Protein AF-A0A2U8X2K6-F1 (afdb_monomer)

Mean predicted aligned error: 10.78 Å

pLDDT: mean 83.66, std 18.2, range [35.66, 97.81]

Foldseek 3Di:
DDDDDDDDDDDDPPPPPPPDDPPQADEAEAALEAEAACEAEDHNEYEAANEYEYHNEYDPHHHYHQFYWYDVPIDTPDGNDDPVVVVVCVVVSD

Solvent-accessible surface area (backbone atoms only — not comparable to full-atom values): 5767 Å² total; per-residue (Å²): 142,84,88,78,89,86,81,84,89,79,83,86,76,81,76,79,79,75,79,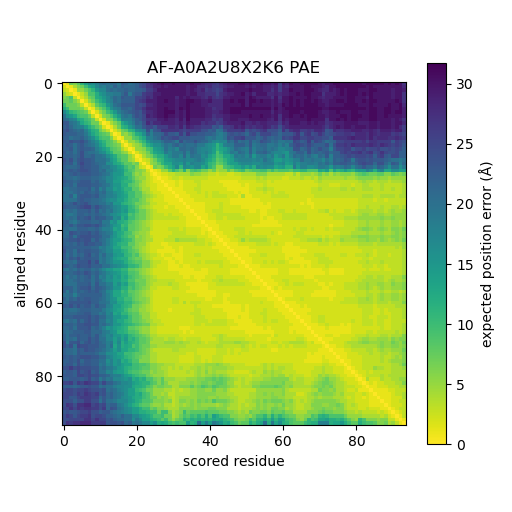74,75,82,73,90,38,71,59,46,75,45,55,76,54,46,76,35,65,73,54,45,73,48,72,55,32,42,37,27,40,48,15,33,39,38,58,57,12,30,36,81,64,66,41,59,55,34,28,33,31,36,42,80,70,43,40,83,75,48,62,77,57,56,72,74,54,44,56,51,55,64,72,64,65,125

Structure (mmCIF, N/CA/C/O backbone):
data_AF-A0A2U8X2K6-F1
#
_entry.id   AF-A0A2U8X2K6-F1
#
loop_
_atom_site.group_PDB
_atom_site.id
_atom_site.type_symbol
_atom_site.label_atom_id
_atom_site.label_alt_id
_atom_site.label_comp_id
_atom_site.label_asym_id
_atom_site.label_entity_id
_atom_site.label_seq_id
_atom_site.pdbx_PDB_ins_code
_atom_site.Cartn_x
_atom_site.Cartn_y
_atom_site.Cartn_z
_atom_site.occupancy
_atom_site.B_iso_or_equiv
_atom_site.auth_seq_id
_atom_site.auth_comp_id
_atom_site.auth_asym_id
_atom_site.auth_atom_id
_atom_site.pdbx_PDB_model_num
ATOM 1 N N . MET A 1 1 ? -28.070 13.643 29.187 1.00 44.09 1 MET A N 1
ATOM 2 C CA . MET A 1 1 ? -28.309 14.535 30.339 1.00 44.09 1 MET A CA 1
ATOM 3 C C . MET A 1 1 ? -26.959 14.968 30.893 1.00 44.09 1 MET A C 1
ATOM 5 O O . MET A 1 1 ? -26.382 14.257 31.696 1.00 44.09 1 MET A O 1
ATOM 9 N N . VAL A 1 2 ? -26.420 16.089 30.412 1.00 37.41 2 VAL A N 1
ATOM 10 C CA . VAL A 1 2 ? -25.336 16.804 31.102 1.00 37.41 2 VAL A CA 1
ATOM 11 C C . VAL A 1 2 ? -25.777 18.260 31.123 1.00 37.41 2 VAL A C 1
ATOM 13 O O . VAL A 1 2 ? -25.649 18.982 30.139 1.00 37.41 2 VAL A O 1
ATOM 16 N N . HIS A 1 3 ? -26.460 18.634 32.201 1.00 42.38 3 HIS A N 1
ATOM 17 C CA . HIS A 1 3 ? -26.913 19.997 32.439 1.00 42.38 3 HIS A CA 1
ATOM 18 C C . HIS A 1 3 ? -25.816 20.683 33.258 1.00 42.38 3 HIS A C 1
ATOM 20 O O . HIS A 1 3 ? -25.597 20.324 34.411 1.00 42.38 3 HIS A O 1
ATOM 26 N N . CYS A 1 4 ? -25.084 21.618 32.653 1.00 35.66 4 CYS A N 1
ATOM 27 C CA . CYS A 1 4 ? -24.056 22.404 33.333 1.00 35.66 4 CYS A CA 1
ATOM 28 C C . CYS A 1 4 ? -24.463 23.882 33.291 1.00 35.66 4 CYS A C 1
ATOM 30 O O . CYS A 1 4 ? -24.467 24.514 32.235 1.00 35.66 4 CYS A O 1
ATOM 32 N N . SER A 1 5 ? -24.863 24.398 34.455 1.00 55.97 5 SER A N 1
ATOM 33 C CA . SER A 1 5 ? -25.284 25.780 34.698 1.00 55.97 5 SER A CA 1
ATOM 34 C C . SER A 1 5 ? -24.114 26.745 34.479 1.00 55.97 5 SER A C 1
ATOM 36 O O . SER A 1 5 ? -23.155 26.734 35.251 1.00 55.97 5 SER A O 1
ATOM 38 N N . LYS A 1 6 ? -24.208 27.623 33.475 1.00 48.56 6 LYS A N 1
ATOM 39 C CA . LYS A 1 6 ? -23.254 28.724 33.283 1.00 48.56 6 LYS A CA 1
ATOM 40 C C . LYS A 1 6 ? -23.799 30.022 33.883 1.00 48.56 6 LYS A C 1
ATOM 42 O O . LYS A 1 6 ? -24.691 30.640 33.313 1.00 48.56 6 LYS A O 1
ATOM 47 N N . ARG A 1 7 ? -23.208 30.456 35.000 1.00 52.12 7 ARG A N 1
ATOM 48 C CA . ARG A 1 7 ? -23.117 31.871 35.394 1.00 52.12 7 ARG A CA 1
ATOM 49 C C . ARG A 1 7 ? -21.653 32.284 35.261 1.00 52.12 7 ARG A C 1
ATOM 51 O O . ARG A 1 7 ? -20.793 31.573 35.770 1.00 52.12 7 ARG A O 1
ATOM 58 N N . GLY A 1 8 ? -21.381 33.388 34.570 1.00 38.78 8 GLY A N 1
ATOM 59 C CA . GLY A 1 8 ? -20.032 33.944 34.440 1.00 38.78 8 GLY A CA 1
ATOM 60 C C . GLY A 1 8 ? -19.838 34.702 33.132 1.00 38.78 8 GLY A C 1
ATOM 61 O O . GLY A 1 8 ? -19.713 34.099 32.070 1.00 38.78 8 GLY A O 1
ATOM 62 N N . GLU A 1 9 ? -19.866 36.024 33.245 1.00 63.56 9 GLU A N 1
ATOM 63 C CA . GLU A 1 9 ? -19.638 37.036 32.216 1.00 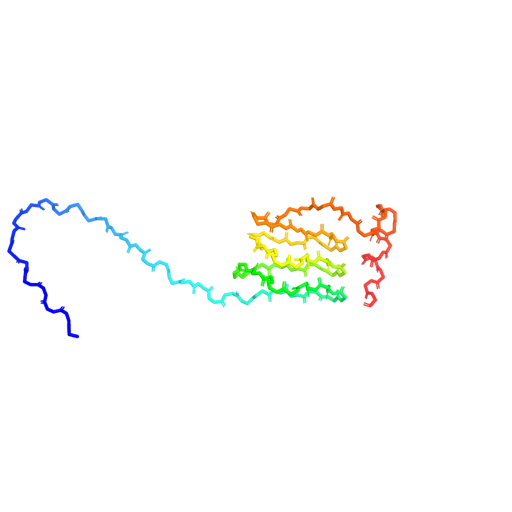63.56 9 GLU A CA 1
ATOM 64 C C . GLU A 1 9 ? -18.187 37.003 31.699 1.00 63.56 9 GLU A C 1
ATOM 66 O O . GLU A 1 9 ? -17.263 36.747 32.467 1.00 63.56 9 GLU A O 1
ATOM 71 N N . GLY A 1 10 ? -17.971 37.283 30.407 1.00 40.88 10 GLY A N 1
ATOM 72 C CA . GLY A 1 10 ? -16.623 37.484 29.860 1.00 40.88 10 GLY A CA 1
ATOM 73 C C . GLY A 1 10 ? -16.457 37.108 28.385 1.00 40.88 10 GLY A C 1
ATOM 74 O O . GLY A 1 10 ? -16.414 35.934 28.039 1.00 40.88 10 GLY A O 1
ATOM 75 N N . LEU A 1 11 ? -16.359 38.142 27.539 1.00 48.06 11 LEU A N 1
ATOM 76 C CA . LEU A 1 11 ? -15.719 38.205 26.211 1.00 48.06 11 LEU A CA 1
ATOM 77 C C . LEU A 1 11 ? -15.934 37.008 25.264 1.00 48.06 11 LEU A C 1
ATOM 79 O O . LEU A 1 11 ? -15.193 36.030 25.222 1.00 48.06 11 LEU A O 1
ATOM 83 N N . ARG A 1 12 ? -16.956 37.147 24.415 1.00 44.44 12 ARG A N 1
ATOM 84 C CA . ARG A 1 12 ? -17.387 36.152 23.430 1.00 44.44 12 ARG A CA 1
ATOM 85 C C . ARG A 1 12 ? -16.578 36.267 22.128 1.00 44.44 12 ARG A C 1
ATOM 87 O O . ARG A 1 12 ? -17.113 36.689 21.105 1.00 44.44 12 ARG A O 1
ATOM 94 N N . THR A 1 13 ? -15.307 35.871 22.126 1.00 51.28 13 THR A N 1
ATOM 95 C CA . THR A 1 13 ? -14.585 35.611 20.868 1.00 51.28 13 THR A CA 1
ATOM 96 C C . THR A 1 13 ? -15.215 34.367 20.240 1.00 51.28 13 THR A C 1
ATOM 98 O O . THR A 1 13 ? -15.046 33.254 20.737 1.00 51.28 13 THR A O 1
ATOM 101 N N . ARG A 1 14 ? -16.038 34.542 19.198 1.00 57.84 14 ARG A N 1
ATOM 102 C CA . ARG A 1 14 ? -16.647 33.425 18.460 1.00 57.84 14 ARG A CA 1
ATOM 103 C C . ARG A 1 14 ? -15.550 32.676 17.699 1.00 57.84 14 ARG A C 1
ATOM 105 O O . ARG A 1 14 ? -15.337 32.928 16.521 1.00 57.84 14 ARG A O 1
ATOM 112 N N . ILE A 1 15 ? -14.868 31.744 18.359 1.00 66.25 15 ILE A N 1
ATOM 113 C CA . ILE A 1 15 ? -14.126 30.692 17.666 1.00 66.25 15 ILE A CA 1
ATOM 114 C C . ILE A 1 15 ? -15.196 29.769 17.092 1.00 66.25 15 ILE A C 1
ATOM 116 O O . ILE A 1 15 ? -15.759 28.925 17.790 1.00 66.25 15 ILE A O 1
ATOM 120 N N . SER A 1 16 ? -15.558 29.991 15.834 1.00 56.81 16 SER A N 1
ATOM 121 C CA . SER A 1 16 ? -16.358 29.051 15.062 1.00 56.81 16 SER A CA 1
ATOM 122 C C . SER A 1 16 ? -15.522 27.793 14.842 1.00 56.81 16 SER A C 1
ATOM 124 O O . SER A 1 16 ? -14.825 27.662 13.841 1.00 56.81 16 SER A O 1
ATOM 126 N N . PHE A 1 17 ? -15.559 26.882 15.816 1.00 68.12 17 PHE A N 1
ATOM 127 C CA . PHE A 1 17 ? -15.050 25.525 15.675 1.00 68.12 17 PHE A CA 1
ATOM 128 C C . PHE A 1 17 ? -15.960 24.802 14.683 1.00 68.12 17 PHE A C 1
ATOM 130 O O . PHE A 1 17 ? -17.011 24.270 15.043 1.00 68.12 17 PHE A O 1
ATOM 137 N N . GLN A 1 18 ? -15.605 24.870 13.402 1.00 67.56 18 GLN A N 1
ATOM 138 C CA . GLN A 1 18 ? -16.245 24.054 12.385 1.00 67.56 18 GLN A CA 1
ATOM 139 C C . GLN A 1 18 ? -15.806 22.611 12.637 1.00 67.56 18 GLN A C 1
ATOM 141 O O . GLN A 1 18 ? -14.705 22.216 12.265 1.00 67.56 18 GLN A O 1
ATOM 146 N N . VAL A 1 19 ? -16.662 21.835 13.307 1.00 66.62 19 VAL A N 1
ATOM 147 C CA . VAL A 1 19 ? -16.539 20.376 13.359 1.00 66.62 19 VAL A CA 1
ATOM 148 C C . VAL A 1 19 ? -16.719 19.883 11.930 1.00 66.62 19 VAL A C 1
ATOM 150 O O . VAL A 1 19 ? -17.841 19.741 11.447 1.00 66.62 19 VAL A O 1
ATOM 153 N N . GLN A 1 20 ? -15.613 19.683 11.223 1.00 63.12 20 GLN A N 1
ATOM 154 C CA . GLN A 1 20 ? -15.638 18.971 9.958 1.00 63.12 20 GLN A CA 1
ATOM 155 C C . GLN A 1 20 ? -16.028 17.532 10.284 1.00 63.12 20 GLN A C 1
ATOM 157 O O . GLN A 1 20 ? -15.354 16.854 11.063 1.00 63.12 20 GLN A O 1
ATOM 162 N N . SER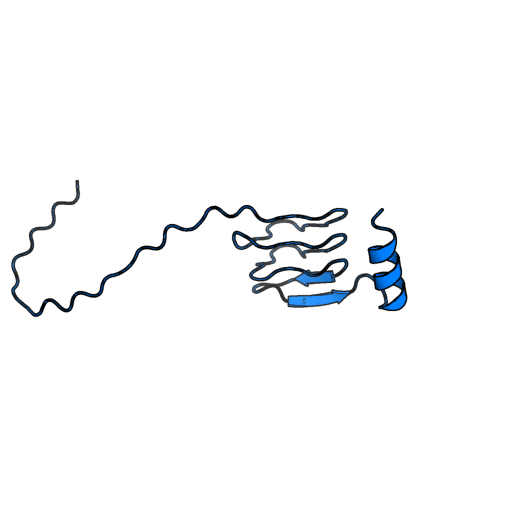 A 1 21 ? -17.159 17.080 9.749 1.00 68.25 21 SER A N 1
ATOM 163 C CA . SER A 1 21 ? -17.537 15.678 9.850 1.00 68.25 21 SER A CA 1
ATOM 164 C C . SER A 1 21 ? -16.432 14.845 9.193 1.00 68.25 21 SER A C 1
ATOM 166 O O . SER A 1 21 ? -16.053 15.152 8.057 1.00 68.25 21 SER A O 1
ATOM 168 N N . PRO A 1 22 ? -15.877 13.822 9.874 1.00 66.75 22 PRO A N 1
ATOM 169 C CA . PRO A 1 22 ? -14.905 12.946 9.245 1.00 66.75 22 PRO A CA 1
ATOM 170 C C . PRO A 1 22 ? -15.597 12.289 8.054 1.00 66.75 22 PRO A C 1
ATOM 172 O O . PRO A 1 22 ? -16.536 11.508 8.214 1.00 66.75 22 PRO A O 1
ATOM 175 N N . GLN A 1 23 ? -15.186 12.672 6.847 1.00 68.50 23 GLN A N 1
ATOM 176 C CA . GLN A 1 23 ? -15.697 12.061 5.632 1.00 68.50 23 GLN A CA 1
ATOM 177 C C . GLN A 1 23 ? -15.305 10.585 5.692 1.00 68.50 23 GLN A C 1
ATOM 179 O O . GLN A 1 23 ? -14.122 10.258 5.790 1.00 68.50 23 GLN A O 1
ATOM 184 N N . LYS A 1 24 ? -16.299 9.688 5.688 1.00 66.88 24 LYS A N 1
ATOM 185 C CA . LYS A 1 24 ? -16.087 8.237 5.649 1.00 66.88 24 LYS A CA 1
ATOM 186 C C . LYS A 1 24 ? -15.553 7.868 4.264 1.00 66.88 24 LYS A C 1
ATOM 188 O O . LYS A 1 24 ? -16.298 7.405 3.409 1.00 66.88 24 LYS A O 1
ATOM 193 N N . GLN A 1 25 ? -14.273 8.122 4.031 1.00 84.81 25 GLN A N 1
ATOM 194 C CA . GLN A 1 25 ? -13.587 7.700 2.821 1.00 84.81 25 GLN A CA 1
ATOM 195 C C . GLN A 1 25 ? -13.007 6.312 3.076 1.00 84.81 25 GLN A C 1
ATOM 197 O O . GLN A 1 25 ? -12.167 6.122 3.958 1.00 84.81 25 GLN A O 1
ATOM 202 N N . MET A 1 26 ? -13.523 5.325 2.347 1.00 89.81 26 MET A N 1
ATOM 203 C CA . MET A 1 26 ? -12.993 3.967 2.392 1.00 89.81 26 MET A CA 1
ATOM 204 C C . MET A 1 26 ? -11.606 3.961 1.741 1.00 89.81 26 MET A C 1
ATOM 206 O O . MET A 1 26 ? -11.441 4.605 0.705 1.00 89.81 26 MET A O 1
ATOM 210 N N . PRO A 1 27 ? -10.614 3.274 2.328 1.00 92.31 27 PRO A N 1
ATOM 211 C CA . PRO A 1 27 ? -9.338 3.088 1.661 1.00 92.31 27 PRO A CA 1
ATOM 212 C C . PRO A 1 27 ? -9.529 2.230 0.406 1.00 92.31 27 PRO A C 1
ATOM 214 O O . PRO A 1 27 ? -10.334 1.295 0.400 1.00 92.31 27 PRO A O 1
ATOM 217 N N . VAL A 1 28 ? -8.781 2.549 -0.645 1.00 95.38 28 VAL A N 1
ATOM 218 C CA . VAL A 1 28 ? -8.754 1.775 -1.891 1.00 95.38 28 VAL A CA 1
ATOM 219 C C . VAL A 1 28 ? -7.539 0.860 -1.843 1.00 95.38 28 VAL A C 1
ATOM 221 O O . VAL A 1 28 ? -6.427 1.317 -1.584 1.00 95.38 28 VAL A O 1
ATOM 224 N N . ILE A 1 29 ? -7.752 -0.433 -2.071 1.00 95.50 29 ILE A N 1
ATOM 225 C CA . ILE A 1 29 ? -6.695 -1.445 -2.073 1.00 95.50 29 ILE A CA 1
ATOM 226 C C . ILE A 1 29 ? -6.610 -2.015 -3.486 1.00 95.50 29 ILE A C 1
ATOM 228 O O . ILE A 1 29 ? -7.619 -2.483 -4.011 1.00 95.50 29 ILE A O 1
ATOM 232 N N . GLY A 1 30 ? -5.425 -1.937 -4.090 1.00 94.75 30 GLY A N 1
ATOM 233 C CA . GLY A 1 30 ? -5.130 -2.530 -5.390 1.00 94.75 30 GLY A CA 1
ATOM 234 C C . GLY A 1 30 ? -5.026 -4.057 -5.354 1.00 94.75 30 GLY A C 1
ATOM 235 O O . GLY A 1 30 ? -5.296 -4.718 -4.349 1.00 94.75 30 GLY A O 1
ATOM 236 N N . ASN A 1 31 ? -4.598 -4.621 -6.473 1.00 94.62 31 ASN A N 1
ATOM 237 C CA . ASN A 1 31 ? -4.430 -6.055 -6.680 1.00 94.62 31 ASN A CA 1
ATOM 238 C C . ASN A 1 31 ? -3.082 -6.541 -6.128 1.00 94.62 31 ASN A C 1
ATOM 240 O O . ASN A 1 31 ? -2.141 -5.764 -6.030 1.00 94.62 31 ASN A O 1
ATOM 244 N N . ASP A 1 32 ? -2.966 -7.822 -5.758 1.00 94.25 32 ASP A N 1
ATOM 245 C CA . ASP A 1 32 ? -1.723 -8.426 -5.219 1.00 94.25 32 ASP A CA 1
ATOM 246 C C . ASP A 1 32 ? -1.115 -7.683 -4.006 1.00 94.25 32 ASP A C 1
ATOM 248 O O . ASP A 1 32 ? 0.096 -7.681 -3.778 1.00 94.25 32 ASP A O 1
ATOM 252 N N . VAL A 1 33 ? -1.951 -7.012 -3.210 1.00 96.50 33 VAL A N 1
ATOM 253 C CA . VAL A 1 33 ? -1.487 -6.289 -2.023 1.00 96.50 33 VAL A CA 1
ATOM 254 C C . VAL A 1 33 ? -1.331 -7.250 -0.849 1.00 96.50 33 VAL A C 1
ATOM 256 O O . VAL A 1 33 ? -2.266 -7.959 -0.473 1.00 96.50 33 VAL A O 1
ATOM 259 N N . TRP A 1 34 ? -0.166 -7.217 -0.200 1.00 96.62 34 TRP A N 1
ATOM 260 C CA . TRP A 1 34 ? 0.073 -7.961 1.034 1.00 96.62 34 TRP A CA 1
ATOM 261 C C . TRP A 1 34 ? 0.022 -7.038 2.255 1.00 96.62 34 TRP A C 1
ATOM 263 O O . TRP A 1 34 ? 0.826 -6.116 2.390 1.00 96.62 34 TRP A O 1
ATOM 273 N N . ILE A 1 35 ? -0.918 -7.299 3.169 1.00 96.81 35 ILE A N 1
ATOM 274 C CA . ILE A 1 35 ? -1.123 -6.515 4.395 1.00 96.81 35 ILE A CA 1
ATOM 275 C C . ILE A 1 35 ? -0.776 -7.382 5.603 1.00 96.81 35 ILE A C 1
ATOM 277 O O . ILE A 1 35 ? -1.414 -8.403 5.860 1.00 96.81 35 ILE A O 1
ATOM 281 N N . GLY A 1 36 ? 0.240 -6.967 6.357 1.00 96.25 36 GLY A N 1
ATOM 282 C CA . GLY A 1 36 ? 0.630 -7.612 7.603 1.00 96.25 36 GLY A CA 1
ATOM 283 C C . GLY A 1 36 ? -0.402 -7.432 8.722 1.00 96.25 36 GLY A C 1
ATOM 284 O O . GLY A 1 36 ? -1.246 -6.537 8.703 1.00 96.25 36 GLY A O 1
ATOM 285 N N . ALA A 1 37 ? -0.312 -8.276 9.748 1.00 97.56 37 ALA A N 1
ATOM 286 C CA . ALA A 1 37 ? -1.207 -8.203 10.899 1.00 97.56 37 ALA A CA 1
ATOM 287 C C . ALA A 1 37 ? -1.065 -6.873 11.666 1.00 97.56 37 ALA A C 1
ATOM 289 O O . ALA A 1 37 ? 0.037 -6.345 11.822 1.00 97.56 37 ALA A O 1
ATOM 290 N N . GLY A 1 38 ? -2.180 -6.344 12.179 1.00 96.19 38 GLY A N 1
ATOM 291 C CA . GLY A 1 38 ? -2.184 -5.156 13.045 1.00 96.19 38 GLY A CA 1
ATOM 292 C C . GLY A 1 38 ? -1.858 -3.834 12.342 1.00 96.19 38 GLY A C 1
ATOM 293 O O . GLY A 1 38 ? -1.450 -2.881 12.999 1.00 96.19 38 GLY A O 1
ATOM 294 N N . VAL A 1 39 ? -2.003 -3.768 11.018 1.00 97.31 39 VAL A N 1
ATOM 295 C CA . VAL A 1 39 ? -1.844 -2.525 10.256 1.00 97.31 39 VAL A CA 1
ATOM 296 C C . VAL A 1 39 ? -3.014 -1.575 10.528 1.00 97.31 39 VAL A C 1
ATOM 298 O O . VAL A 1 39 ? -4.176 -1.978 10.491 1.00 97.31 39 VAL A O 1
ATOM 301 N N . MET A 1 40 ? -2.705 -0.297 10.751 1.00 95.69 40 MET A N 1
ATOM 302 C CA . MET A 1 40 ? -3.680 0.794 10.804 1.00 95.69 40 MET A CA 1
ATOM 303 C C . MET A 1 40 ? -3.510 1.711 9.594 1.00 95.69 40 MET A C 1
ATOM 305 O O . MET A 1 40 ? -2.394 2.081 9.239 1.00 95.69 40 MET A O 1
ATOM 309 N N . MET A 1 41 ? -4.621 2.103 8.975 1.00 94.06 41 MET A N 1
ATOM 310 C CA . MET A 1 41 ? -4.654 2.930 7.767 1.00 94.06 41 MET A CA 1
ATOM 311 C C . MET A 1 41 ? -5.545 4.148 7.988 1.00 94.06 41 MET A C 1
ATOM 313 O O . MET A 1 41 ? -6.634 4.025 8.552 1.00 94.06 41 MET A O 1
ATOM 317 N N . MET A 1 42 ? -5.089 5.323 7.553 1.00 93.31 42 MET A N 1
ATOM 318 C CA . MET A 1 42 ? -5.923 6.524 7.564 1.00 93.31 42 MET A CA 1
ATOM 319 C C . MET A 1 42 ? -7.072 6.417 6.550 1.00 93.31 42 MET A C 1
ATOM 321 O O . MET A 1 42 ? -6.918 5.764 5.519 1.00 93.31 42 MET A O 1
ATOM 325 N N . PRO A 1 43 ? -8.240 7.028 6.824 1.00 91.50 43 PRO A N 1
ATOM 326 C CA . PRO A 1 43 ? -9.340 7.064 5.865 1.00 91.50 43 PRO A CA 1
ATOM 327 C C . PRO A 1 43 ? -8.918 7.721 4.546 1.00 91.50 43 PRO A C 1
ATOM 329 O O . PRO A 1 43 ? -8.178 8.702 4.556 1.00 91.50 43 PRO A O 1
ATOM 332 N N . GLY A 1 44 ? -9.423 7.199 3.428 1.00 92.31 44 GLY A N 1
ATOM 333 C CA . GLY A 1 44 ? -9.211 7.772 2.095 1.00 92.31 44 GLY A CA 1
ATOM 334 C C . GLY A 1 44 ? -7.840 7.529 1.464 1.00 92.31 44 GLY A C 1
ATOM 335 O O . GLY A 1 44 ? -7.570 8.107 0.417 1.00 92.31 44 GLY A O 1
ATOM 336 N N . ILE A 1 45 ? -6.988 6.686 2.056 1.00 94.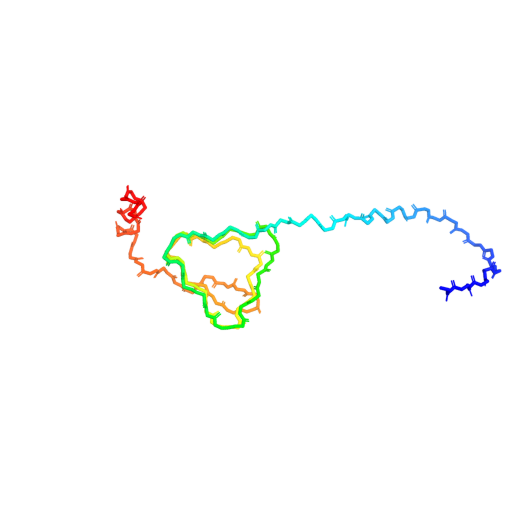75 45 ILE A N 1
ATOM 337 C CA . ILE A 1 45 ? -5.705 6.337 1.434 1.00 94.75 45 ILE A CA 1
ATOM 338 C C . ILE A 1 45 ? -5.869 5.314 0.306 1.00 94.75 45 ILE A C 1
ATOM 340 O O . ILE A 1 45 ? -6.760 4.461 0.339 1.00 94.75 45 ILE A O 1
ATOM 344 N N . THR A 1 46 ? -4.945 5.354 -0.646 1.00 96.25 46 THR A N 1
ATOM 345 C CA . THR A 1 46 ? -4.822 4.374 -1.727 1.00 96.25 46 THR A CA 1
ATOM 346 C C . THR A 1 46 ? -3.576 3.516 -1.534 1.00 96.25 46 THR A C 1
ATOM 348 O O . THR A 1 46 ? -2.470 4.030 -1.350 1.00 96.25 46 THR A O 1
ATOM 351 N N . ILE A 1 47 ? -3.750 2.197 -1.595 1.00 96.38 47 ILE A N 1
ATOM 352 C CA . ILE A 1 47 ? -2.667 1.216 -1.630 1.00 96.38 47 ILE A CA 1
ATOM 353 C C . ILE A 1 47 ? -2.546 0.697 -3.061 1.00 96.38 47 ILE A C 1
ATOM 355 O O . ILE A 1 47 ? -3.458 0.032 -3.547 1.00 96.38 47 ILE A O 1
ATOM 359 N N . GLY A 1 48 ? -1.443 1.021 -3.734 1.00 95.75 48 GLY A N 1
ATOM 360 C CA . GLY A 1 48 ? -1.195 0.606 -5.113 1.00 95.75 48 GLY A CA 1
ATOM 361 C C . GLY A 1 48 ? -1.001 -0.903 -5.272 1.00 95.75 48 GLY A C 1
ATOM 362 O O . GLY A 1 48 ? -0.696 -1.612 -4.312 1.00 95.75 48 GLY A O 1
ATOM 363 N N . ASP A 1 49 ? -1.143 -1.385 -6.504 1.00 95.25 49 ASP A N 1
ATOM 364 C CA . ASP A 1 49 ? -1.042 -2.809 -6.831 1.00 95.25 49 ASP A CA 1
ATOM 365 C C . ASP A 1 49 ? 0.327 -3.396 -6.460 1.00 95.25 49 ASP A C 1
ATOM 367 O O . ASP A 1 49 ? 1.363 -2.744 -6.587 1.00 95.25 49 ASP A O 1
ATOM 371 N N . GLY A 1 50 ? 0.354 -4.632 -5.972 1.00 94.44 50 GLY A N 1
ATOM 372 C CA . GLY A 1 50 ? 1.572 -5.343 -5.595 1.00 94.44 50 GLY A CA 1
ATOM 373 C C . GLY A 1 50 ? 2.291 -4.773 -4.368 1.00 94.44 50 GLY A C 1
ATOM 374 O O . GLY A 1 50 ? 3.414 -5.208 -4.074 1.00 94.44 50 GLY A O 1
ATOM 375 N N . ALA A 1 51 ? 1.708 -3.782 -3.681 1.00 96.75 51 ALA A N 1
ATOM 376 C CA . ALA A 1 51 ? 2.296 -3.156 -2.506 1.00 96.75 51 ALA A CA 1
ATOM 377 C C . ALA A 1 51 ? 2.287 -4.086 -1.286 1.00 96.75 51 ALA A C 1
ATOM 379 O O . ALA A 1 51 ? 1.436 -4.958 -1.119 1.00 96.75 51 ALA A O 1
ATOM 380 N N . VAL A 1 52 ? 3.252 -3.873 -0.399 1.00 97.12 52 VAL A N 1
ATOM 381 C CA . VAL A 1 52 ? 3.441 -4.656 0.819 1.00 97.12 52 VAL A CA 1
ATOM 382 C C . VAL A 1 52 ? 3.466 -3.721 2.014 1.00 97.12 52 VAL A C 1
ATOM 384 O O . VAL A 1 52 ? 4.322 -2.839 2.099 1.00 97.12 52 VAL A O 1
ATOM 387 N N . VAL A 1 53 ? 2.577 -3.957 2.972 1.00 97.44 53 VAL A N 1
ATOM 388 C CA . VAL A 1 53 ? 2.523 -3.224 4.236 1.00 97.44 53 VAL A CA 1
ATOM 389 C C . VAL A 1 53 ? 2.972 -4.142 5.367 1.00 97.44 53 VAL A C 1
ATOM 391 O O . VAL A 1 53 ? 2.315 -5.138 5.669 1.00 97.44 53 VAL A O 1
ATOM 394 N N . ALA A 1 54 ? 4.094 -3.813 6.009 1.00 97.12 54 ALA A N 1
ATOM 395 C CA . ALA A 1 54 ? 4.628 -4.600 7.117 1.00 97.12 54 ALA A CA 1
ATOM 396 C C . ALA A 1 54 ? 3.664 -4.627 8.319 1.00 97.12 54 ALA A C 1
ATOM 398 O O . ALA A 1 54 ? 2.929 -3.666 8.564 1.00 97.12 54 ALA A O 1
ATOM 399 N N . ALA A 1 55 ? 3.697 -5.705 9.105 1.00 97.25 55 ALA A N 1
ATOM 400 C CA . ALA A 1 55 ? 2.872 -5.845 10.304 1.00 97.25 55 ALA A CA 1
ATOM 401 C C . ALA A 1 55 ? 3.080 -4.681 11.296 1.00 97.25 55 ALA A C 1
ATOM 403 O O . ALA A 1 55 ? 4.189 -4.165 11.437 1.00 97.25 55 ALA A O 1
ATOM 404 N N . GLY A 1 56 ? 2.006 -4.259 11.968 1.00 96.62 56 GLY A N 1
ATOM 405 C CA . GLY A 1 56 ? 2.025 -3.165 12.948 1.00 96.62 56 GLY A CA 1
ATOM 406 C C . GLY A 1 56 ? 2.250 -1.761 12.369 1.00 96.62 56 GLY A C 1
ATOM 407 O O . GLY A 1 56 ? 2.524 -0.829 13.123 1.00 96.62 56 GLY A O 1
ATOM 408 N N . SER A 1 57 ? 2.177 -1.587 11.046 1.00 97.56 57 SER A N 1
ATOM 409 C CA . SER A 1 57 ? 2.436 -0.287 10.414 1.00 97.56 57 SER A CA 1
ATOM 410 C C . SER A 1 57 ? 1.249 0.669 10.512 1.00 97.56 57 SER A C 1
ATOM 412 O O . SER A 1 57 ? 0.097 0.247 10.431 1.00 97.56 57 SER A O 1
ATOM 414 N N . VAL A 1 58 ? 1.534 1.971 10.618 1.00 97.12 58 VAL A N 1
ATOM 415 C CA . VAL A 1 58 ? 0.529 3.048 10.604 1.00 97.12 58 VAL A CA 1
ATOM 416 C C . VAL A 1 58 ? 0.663 3.850 9.317 1.00 97.12 58 VAL A C 1
ATOM 418 O O . VAL A 1 58 ? 1.543 4.703 9.186 1.00 97.12 58 VAL A O 1
ATOM 421 N N . VAL A 1 59 ? -0.204 3.564 8.350 1.00 96.56 59 VAL A N 1
ATOM 422 C CA . VAL A 1 59 ? -0.185 4.165 7.016 1.00 96.56 59 VAL A CA 1
ATOM 423 C C . VAL A 1 59 ? -0.963 5.475 7.025 1.00 96.56 59 VAL A C 1
ATOM 425 O O . VAL A 1 59 ? -2.182 5.500 7.193 1.00 96.56 59 VAL A O 1
ATOM 428 N N . THR A 1 60 ? -0.234 6.575 6.851 1.00 95.25 60 THR A N 1
ATOM 429 C CA . THR A 1 60 ? -0.776 7.942 6.885 1.00 95.25 60 THR A CA 1
ATOM 430 C C . THR A 1 60 ? -0.807 8.625 5.520 1.00 95.25 60 THR A C 1
ATOM 432 O O . THR A 1 60 ? -1.302 9.744 5.419 1.00 95.25 60 THR A O 1
ATOM 435 N N . LYS A 1 61 ? -0.261 7.983 4.483 1.00 94.56 61 LYS A N 1
ATOM 436 C CA . LYS A 1 61 ? -0.156 8.490 3.110 1.00 94.56 61 LYS A CA 1
ATOM 437 C C . LYS A 1 61 ? -0.367 7.349 2.124 1.00 94.56 61 LYS A C 1
ATOM 439 O O . LYS A 1 61 ? -0.170 6.191 2.492 1.00 94.56 61 LYS A O 1
ATOM 444 N N . ASP A 1 62 ? -0.696 7.697 0.888 1.00 96.44 62 ASP A N 1
ATOM 445 C CA . ASP A 1 62 ? -0.831 6.729 -0.197 1.00 96.44 62 ASP A CA 1
ATOM 446 C C . ASP A 1 62 ? 0.461 5.939 -0.416 1.00 96.44 62 ASP A C 1
ATOM 448 O O . ASP A 1 62 ? 1.576 6.457 -0.274 1.00 96.44 62 ASP A O 1
ATOM 452 N N . VAL A 1 63 ? 0.291 4.665 -0.756 1.00 96.31 63 VAL A N 1
ATOM 453 C CA . VAL A 1 63 ? 1.380 3.715 -0.958 1.00 96.31 63 VAL A CA 1
ATOM 454 C C . VAL A 1 63 ? 1.518 3.446 -2.458 1.00 96.31 63 VAL A C 1
ATOM 456 O O . VAL A 1 63 ? 0.568 2.951 -3.065 1.00 96.31 63 VAL A O 1
ATOM 459 N N . PRO A 1 64 ? 2.678 3.743 -3.075 1.00 95.00 64 PRO A N 1
ATOM 460 C CA . PRO A 1 64 ? 2.902 3.465 -4.490 1.00 95.00 64 PRO A CA 1
ATOM 461 C C . PRO A 1 64 ? 2.786 1.967 -4.823 1.00 95.00 64 PRO A C 1
ATOM 463 O O . PRO A 1 64 ? 3.099 1.134 -3.962 1.00 95.00 64 PRO A O 1
ATOM 466 N N . PRO A 1 65 ? 2.437 1.604 -6.070 1.00 95.38 65 PRO A N 1
ATOM 467 C CA . PRO A 1 65 ? 2.476 0.216 -6.523 1.00 95.38 65 PRO A CA 1
ATOM 468 C C . PRO A 1 65 ? 3.850 -0.428 -6.294 1.00 95.38 65 PRO A C 1
ATOM 470 O O . PRO A 1 65 ? 4.882 0.249 -6.308 1.00 95.38 65 PRO A O 1
ATOM 473 N N . TYR A 1 66 ? 3.873 -1.741 -6.066 1.00 95.06 66 TYR A N 1
ATOM 474 C CA .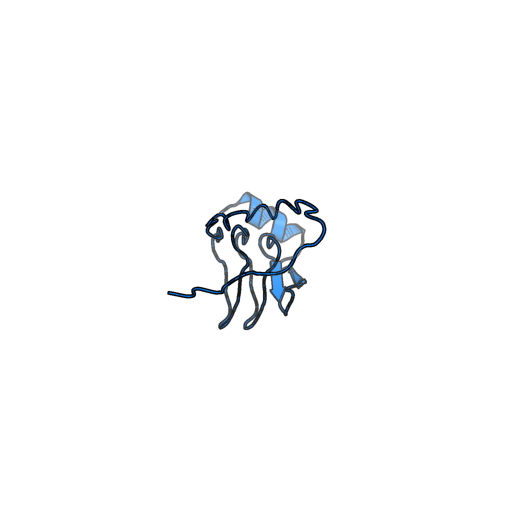 TYR A 1 66 ? 5.076 -2.567 -5.907 1.00 95.06 66 TYR A CA 1
ATOM 475 C C . TYR A 1 66 ? 6.080 -2.049 -4.866 1.00 95.06 66 TYR A C 1
ATOM 477 O O . TYR A 1 66 ? 7.283 -2.330 -4.937 1.00 95.06 66 TYR A O 1
ATOM 485 N N . SER A 1 67 ? 5.603 -1.288 -3.882 1.00 95.88 67 SER A N 1
ATOM 486 C CA . SER A 1 67 ? 6.426 -0.716 -2.825 1.00 95.88 67 SER A CA 1
ATOM 487 C C . SER A 1 67 ? 6.245 -1.463 -1.508 1.00 95.88 67 SER A C 1
ATOM 489 O O . SER A 1 67 ? 5.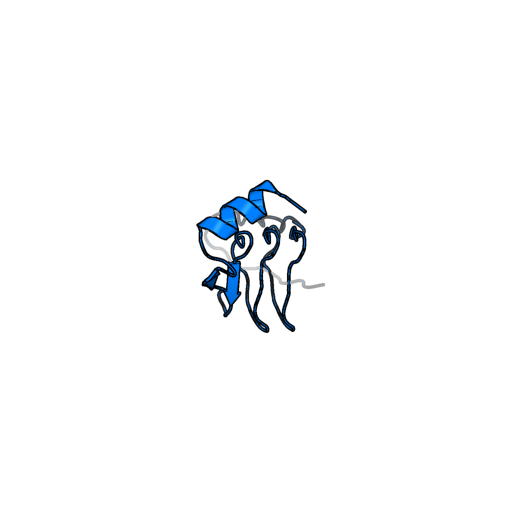166 -1.961 -1.198 1.00 95.88 67 SER A O 1
ATOM 491 N N . ILE A 1 68 ? 7.326 -1.575 -0.737 1.00 96.88 68 ILE A N 1
ATOM 492 C CA . ILE A 1 68 ? 7.319 -2.169 0.599 1.00 96.88 68 ILE A CA 1
ATOM 493 C C . ILE A 1 68 ? 7.402 -1.026 1.605 1.00 96.88 68 ILE A C 1
ATOM 495 O O . ILE A 1 68 ? 8.411 -0.314 1.661 1.00 96.88 68 ILE A O 1
ATOM 499 N N . VAL A 1 69 ? 6.353 -0.862 2.405 1.00 97.81 69 VAL A N 1
ATOM 500 C CA . VAL A 1 69 ? 6.258 0.161 3.449 1.00 97.81 69 VAL A CA 1
ATOM 501 C C . VAL A 1 69 ? 6.192 -0.469 4.834 1.00 97.81 69 VAL A C 1
ATOM 503 O O . VAL A 1 69 ? 5.656 -1.564 5.016 1.00 97.81 69 VAL A O 1
ATOM 506 N N . GLY A 1 70 ? 6.722 0.232 5.834 1.00 96.88 70 GLY A N 1
ATOM 507 C CA . GLY A 1 70 ? 6.621 -0.217 7.217 1.00 96.88 70 GLY A CA 1
ATOM 508 C C . GLY A 1 70 ? 6.886 0.862 8.261 1.00 96.88 70 GLY A C 1
ATOM 509 O O . GLY A 1 70 ? 7.466 1.907 7.958 1.00 96.88 70 GLY A O 1
ATOM 510 N N . GLY A 1 71 ? 6.459 0.592 9.496 1.00 95.62 71 GLY A N 1
ATOM 511 C CA . GLY A 1 71 ? 6.676 1.447 10.668 1.00 95.62 71 GLY A CA 1
ATOM 512 C C . GLY A 1 71 ? 5.480 2.332 11.036 1.00 95.62 71 GLY A C 1
ATOM 513 O O . GLY A 1 71 ? 4.417 2.271 10.422 1.00 95.62 71 GLY A O 1
ATOM 514 N N . SER A 1 72 ? 5.660 3.165 12.064 1.00 96.12 72 SER A N 1
ATOM 515 C CA . SER A 1 72 ? 4.654 4.113 12.557 1.00 96.12 72 SER A CA 1
ATOM 516 C C . SER A 1 72 ? 5.302 5.484 12.806 1.00 96.12 72 SER A C 1
ATOM 518 O O . SER A 1 72 ? 5.970 5.652 13.828 1.00 96.12 72 SER A O 1
ATOM 520 N N . PRO A 1 73 ? 5.152 6.468 11.897 1.00 94.56 73 PRO A N 1
ATOM 521 C CA . PRO A 1 73 ? 4.404 6.409 10.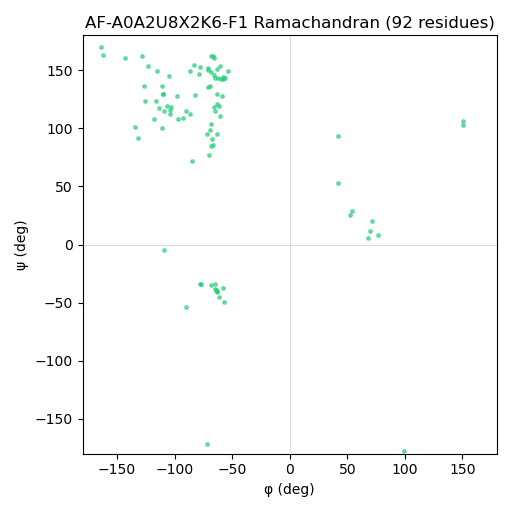636 1.00 94.56 73 PRO A CA 1
ATOM 522 C C . PRO A 1 73 ? 5.093 5.532 9.579 1.00 94.56 73 PRO A C 1
ATOM 524 O O . PRO A 1 73 ? 6.322 5.438 9.553 1.00 94.56 73 PRO A O 1
ATOM 527 N N . ALA A 1 74 ? 4.302 4.918 8.697 1.00 96.62 74 ALA A N 1
ATOM 528 C CA . ALA A 1 74 ? 4.796 4.050 7.635 1.00 96.62 74 ALA A CA 1
ATOM 529 C C . ALA A 1 74 ? 5.680 4.833 6.655 1.00 96.62 74 ALA A C 1
ATOM 531 O O . ALA A 1 74 ? 5.298 5.895 6.155 1.00 96.62 74 ALA A O 1
ATOM 532 N N . LYS A 1 75 ? 6.870 4.298 6.377 1.00 96.44 75 LYS A N 1
ATOM 533 C CA . LYS A 1 75 ? 7.829 4.845 5.411 1.00 96.44 75 LYS A CA 1
ATOM 534 C C . LYS A 1 75 ? 8.160 3.800 4.356 1.00 96.44 75 LYS A C 1
ATOM 536 O O . LYS A 1 75 ? 8.092 2.601 4.625 1.00 96.44 75 LYS A O 1
ATOM 541 N N . LEU A 1 76 ? 8.544 4.267 3.171 1.00 96.06 76 LEU A N 1
ATOM 542 C CA . LEU A 1 76 ? 9.081 3.411 2.119 1.00 96.06 76 LEU A CA 1
ATOM 543 C C . LEU A 1 76 ? 10.388 2.775 2.606 1.00 96.06 76 LEU A C 1
ATOM 545 O O . LEU A 1 76 ? 11.330 3.487 2.946 1.00 96.06 76 LEU A O 1
ATOM 549 N N . ILE A 1 77 ? 10.428 1.444 2.639 1.00 95.50 77 ILE A N 1
ATOM 550 C CA . ILE A 1 77 ? 11.625 0.667 2.977 1.00 95.50 77 ILE A CA 1
ATOM 551 C C . ILE A 1 77 ? 12.407 0.378 1.697 1.00 95.50 77 ILE A C 1
ATOM 553 O O . ILE A 1 77 ? 13.597 0.664 1.616 1.00 95.50 77 ILE A O 1
ATOM 557 N N . LYS A 1 78 ? 11.734 -0.203 0.697 1.00 93.88 78 LYS A N 1
ATOM 558 C CA . LYS A 1 78 ? 12.305 -0.531 -0.618 1.00 93.88 78 LYS A CA 1
ATOM 559 C C . LYS A 1 78 ? 11.204 -0.813 -1.644 1.00 93.88 78 LYS A C 1
ATOM 561 O O . LYS A 1 78 ? 10.043 -0.987 -1.279 1.00 93.88 78 LYS A O 1
ATOM 566 N N . ARG A 1 79 ? 11.569 -0.917 -2.922 1.00 93.06 79 ARG A N 1
ATOM 567 C CA . ARG A 1 79 ? 10.698 -1.452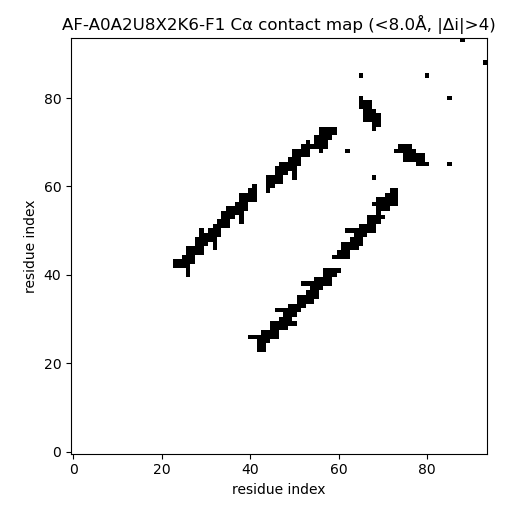 -3.985 1.00 93.06 79 ARG A CA 1
ATOM 568 C C . ARG A 1 79 ? 10.815 -2.983 -4.062 1.00 93.06 79 ARG A C 1
ATOM 570 O O . ARG A 1 79 ? 11.871 -3.526 -3.736 1.00 93.06 79 ARG A O 1
ATOM 577 N N . ARG A 1 80 ? 9.742 -3.687 -4.463 1.00 90.75 80 ARG A N 1
ATOM 578 C CA . ARG A 1 80 ? 9.765 -5.150 -4.719 1.00 90.75 80 ARG A CA 1
ATOM 579 C C . ARG A 1 80 ? 10.668 -5.502 -5.899 1.00 90.75 80 ARG A C 1
ATOM 581 O O . ARG A 1 80 ? 11.301 -6.553 -5.876 1.00 90.75 80 ARG A O 1
ATOM 588 N N . PHE A 1 81 ? 10.720 -4.627 -6.896 1.00 91.94 81 PHE A N 1
ATOM 589 C CA . PHE A 1 81 ? 11.398 -4.849 -8.168 1.00 91.94 81 PHE A CA 1
ATOM 590 C C . PHE A 1 81 ? 12.362 -3.705 -8.502 1.00 91.94 81 PHE A C 1
ATOM 592 O O . PHE A 1 81 ? 12.260 -2.620 -7.925 1.00 91.94 81 PHE A O 1
ATOM 599 N N . SER A 1 82 ? 13.289 -3.956 -9.431 1.00 91.50 82 SER A N 1
ATOM 600 C CA . SER A 1 82 ? 14.080 -2.901 -10.076 1.00 91.50 82 SER A CA 1
ATOM 601 C C . SER A 1 82 ? 13.181 -2.004 -10.930 1.00 91.50 82 SER A C 1
ATOM 603 O O . SER A 1 82 ? 12.087 -2.417 -11.319 1.00 91.50 82 SER A O 1
ATOM 605 N N . ASP A 1 83 ? 13.647 -0.797 -11.254 1.00 88.75 83 ASP A N 1
ATOM 606 C CA . ASP A 1 83 ? 12.858 0.173 -12.026 1.00 88.75 83 ASP A CA 1
ATOM 607 C C . ASP A 1 83 ? 12.427 -0.383 -13.397 1.00 88.75 83 ASP A C 1
ATOM 609 O O . ASP A 1 83 ? 11.285 -0.218 -13.809 1.00 88.75 83 ASP A O 1
ATOM 613 N N . GLU A 1 84 ? 13.291 -1.156 -14.055 1.00 90.06 84 GLU A N 1
ATOM 614 C CA . GLU A 1 84 ? 12.996 -1.800 -15.343 1.00 90.06 84 GLU A CA 1
ATOM 615 C C . GLU A 1 84 ? 11.845 -2.819 -15.258 1.00 90.06 84 GLU A C 1
ATOM 617 O O . GLU A 1 84 ? 10.990 -2.896 -16.139 1.00 90.06 84 GLU A O 1
ATOM 622 N N . ILE A 1 85 ? 11.796 -3.607 -14.179 1.00 89.50 85 ILE A N 1
ATOM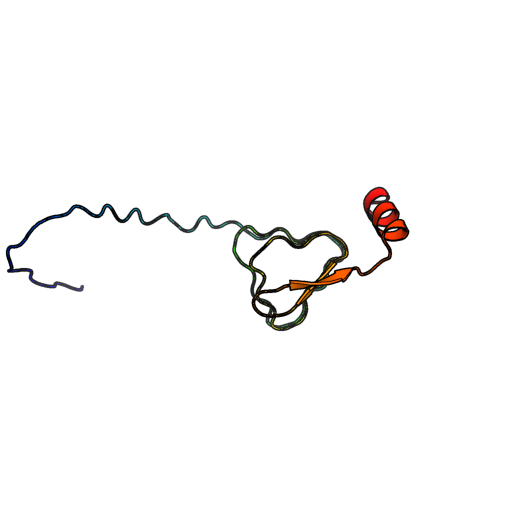 623 C CA . ILE A 1 85 ? 10.731 -4.596 -13.958 1.00 89.50 85 ILE A CA 1
ATOM 624 C C . ILE A 1 85 ? 9.456 -3.905 -13.464 1.00 89.50 85 ILE A C 1
ATOM 626 O O . ILE A 1 85 ? 8.361 -4.331 -13.822 1.00 89.50 85 ILE A O 1
ATOM 630 N N . TYR A 1 86 ? 9.587 -2.840 -12.674 1.00 87.62 86 TYR A N 1
ATOM 631 C CA . TYR A 1 86 ? 8.472 -2.034 -12.185 1.00 87.62 86 TYR A CA 1
ATOM 632 C C . TYR A 1 86 ? 7.629 -1.475 -13.337 1.00 87.62 86 TYR A C 1
ATOM 634 O O . TYR A 1 86 ? 6.415 -1.678 -13.355 1.00 87.62 86 TYR A O 1
ATOM 642 N N . GLU A 1 87 ? 8.272 -0.867 -14.338 1.00 88.19 87 GLU A N 1
ATOM 643 C CA . GLU A 1 87 ? 7.575 -0.334 -15.516 1.00 88.19 87 GLU A CA 1
ATOM 644 C C . GLU A 1 87 ? 6.879 -1.443 -16.315 1.00 88.19 87 GLU A C 1
ATOM 646 O O . GLU A 1 87 ? 5.725 -1.307 -16.725 1.00 88.19 87 GLU A O 1
ATOM 651 N N . ARG A 1 88 ? 7.539 -2.599 -16.473 1.00 88.75 88 ARG A N 1
ATOM 652 C CA . ARG A 1 88 ? 6.924 -3.760 -17.134 1.00 88.75 88 ARG A CA 1
ATOM 653 C C . ARG A 1 88 ? 5.693 -4.251 -16.378 1.00 88.75 88 ARG A C 1
ATOM 655 O O . ARG A 1 88 ? 4.665 -4.499 -17.001 1.00 88.75 88 ARG A O 1
ATOM 662 N N . MET A 1 89 ? 5.775 -4.366 -15.058 1.00 85.06 89 MET A N 1
ATOM 663 C CA . MET A 1 89 ? 4.666 -4.825 -14.223 1.00 85.06 89 MET A CA 1
ATOM 664 C C . MET A 1 89 ? 3.472 -3.867 -14.252 1.00 85.06 89 MET A C 1
ATOM 666 O O . MET A 1 89 ? 2.331 -4.322 -14.304 1.00 85.06 89 MET A O 1
ATOM 670 N N . LEU A 1 90 ? 3.719 -2.555 -14.273 1.00 85.19 90 LEU A N 1
ATOM 671 C CA . LEU A 1 90 ? 2.663 -1.558 -14.467 1.00 85.19 90 LEU A CA 1
ATOM 672 C C . LEU A 1 90 ? 2.012 -1.664 -15.849 1.00 85.19 90 LEU A C 1
ATOM 674 O O . LEU A 1 90 ? 0.799 -1.521 -15.957 1.00 85.19 90 LEU A O 1
ATOM 678 N N . SER A 1 91 ? 2.801 -1.930 -16.895 1.00 86.62 91 SER A N 1
ATOM 679 C CA . SER A 1 91 ? 2.284 -2.013 -18.267 1.00 86.62 91 SER A CA 1
ATOM 680 C C . SER A 1 91 ? 1.383 -3.223 -18.511 1.00 86.62 91 SER A C 1
ATOM 682 O O . SER A 1 91 ? 0.440 -3.133 -19.292 1.00 86.62 91 SER A O 1
ATOM 684 N N . VAL A 1 92 ? 1.676 -4.356 -17.864 1.00 87.38 92 VAL A N 1
ATOM 685 C CA . VAL A 1 92 ? 0.925 -5.599 -18.076 1.00 87.38 92 VAL A CA 1
ATOM 686 C C . VAL A 1 92 ? -0.419 -5.558 -17.353 1.00 87.38 92 VAL A C 1
ATOM 688 O O . VAL A 1 92 ? -1.373 -6.106 -17.893 1.00 87.38 92 VAL A O 1
ATOM 691 N N . ALA A 1 93 ? -0.490 -4.907 -16.181 1.00 78.62 93 ALA A N 1
ATOM 692 C CA . ALA A 1 93 ? -1.704 -4.807 -15.359 1.00 78.62 93 ALA A CA 1
ATOM 693 C C . ALA A 1 93 ? -2.470 -6.145 -15.293 1.00 78.62 93 ALA A C 1
ATOM 695 O O . ALA A 1 93 ? -3.637 -6.226 -15.677 1.00 78.62 93 ALA A O 1
ATOM 696 N N . TRP A 1 94 ? -1.733 -7.193 -14.912 1.00 69.38 94 TRP A N 1
ATOM 697 C CA . TRP A 1 94 ? -2.194 -8.580 -14.924 1.00 69.38 94 TRP A CA 1
ATOM 698 C C . TRP A 1 94 ? -3.378 -8.831 -13.985 1.00 69.38 94 TRP A C 1
ATOM 700 O O . TRP A 1 94 ? -3.526 -8.090 -12.987 1.00 69.38 94 TRP A O 1
#

Secondary structure (DSSP, 8-state):
-------------------------PPEE-TT-EE-TT-EE-TT-EE-TT-EE-TT-EE-S-B-TTEEEETTTTEEEEESS-HHHHHHHHHH--

Nearest PDB structures (foldseek):
  3nz2-assembly1_C  TM=9.761E-01  e=8.241E-06  Vibrio cholerae O1 biovar El Tor str. N16961
  3r8y-assembly1_C  TM=8.932E-01  e=1.108E-05  Bacillus anthracis
  6wye-assembly1_E-4  TM=8.462E-01  e=2.861E-05  Neisseria gonorrhoeae
  6wye-assembly2_B-5  TM=8.363E-01  e=3.848E-05  Neisseria gonorrhoeae
  6wye-assembly2_F-5  TM=8.423E-01  e=4.596E-05  Neisseria gonorrhoeae

Radius of gyration: 21.46 Å; Cα contacts (8 Å, |Δi|>4): 162; chains: 1; bounding box: 42×47×54 Å

Sequence (94 aa):
MVHCSKRGEGLRTRISFQVQSPQKQMPVIGNDVWIGAGVMMMPGITIGDGAVVAAGSVVTKDVPPYSIVGGSPAKLIKRRFSDEIYERMLSVAW